Protein AF-A0A094JNT1-F1 (afdb_monomer)

pLDDT: mean 80.67, std 17.13, range [40.38, 95.56]

Secondary structure (DSSP, 8-state):
-HHHHHHHTT----TT-----TTGGGS-HHHHHHHHHHHHTTS---S---TTSPPPHHHHHHHHHHHHT------GGGEEEEEEEETTEEEEEESS---------------

Structure (mmCIF, N/CA/C/O backbone):
data_AF-A0A094JNT1-F1
#
_entry.id   AF-A0A094JNT1-F1
#
loop_
_atom_site.group_PDB
_atom_site.id
_atom_site.type_symbol
_atom_site.label_atom_id
_atom_site.label_alt_id
_atom_site.label_comp_id
_atom_site.label_asym_id
_atom_site.label_entity_id
_atom_site.label_seq_id
_atom_site.pdbx_PDB_ins_code
_atom_site.Cartn_x
_atom_site.Cartn_y
_atom_site.Cartn_z
_atom_site.occupancy
_atom_site.B_iso_or_equiv
_atom_site.auth_seq_id
_atom_site.auth_comp_id
_atom_site.auth_asym_id
_atom_site.auth_atom_id
_atom_site.pdbx_PDB_model_num
ATOM 1 N N . MET A 1 1 ? 3.615 -9.468 -5.978 1.00 89.56 1 MET A N 1
ATOM 2 C CA . MET A 1 1 ? 3.637 -9.312 -4.508 1.00 89.56 1 MET A CA 1
ATOM 3 C C . MET A 1 1 ? 2.483 -8.458 -3.980 1.00 89.56 1 MET A C 1
ATOM 5 O O . MET A 1 1 ? 1.714 -8.971 -3.184 1.00 89.56 1 MET A O 1
ATOM 9 N N . ALA A 1 2 ? 2.316 -7.205 -4.428 1.00 92.88 2 ALA A N 1
ATOM 10 C CA . ALA A 1 2 ? 1.352 -6.263 -3.835 1.00 92.88 2 ALA A CA 1
ATOM 11 C C . ALA A 1 2 ? -0.067 -6.822 -3.616 1.00 92.88 2 ALA A C 1
ATOM 13 O O . ALA A 1 2 ? -0.600 -6.722 -2.515 1.00 92.88 2 ALA A O 1
ATOM 14 N N . LYS A 1 3 ? -0.620 -7.497 -4.633 1.00 94.94 3 LYS A N 1
ATOM 15 C CA . LYS A 1 3 ? -1.922 -8.175 -4.565 1.00 94.94 3 LYS A CA 1
ATOM 16 C C . LYS A 1 3 ? -2.067 -9.101 -3.352 1.00 94.94 3 LYS A C 1
ATOM 18 O O . LYS A 1 3 ? -3.046 -8.998 -2.627 1.00 94.94 3 LYS A O 1
ATOM 23 N N . VAL A 1 4 ? -1.067 -9.950 -3.099 1.00 95.12 4 VAL A N 1
ATOM 24 C CA . VAL A 1 4 ? -1.101 -10.937 -2.006 1.00 95.12 4 VAL A CA 1
ATOM 25 C C . VAL A 1 4 ? -1.211 -10.245 -0.650 1.00 95.12 4 VAL A C 1
ATOM 27 O O . VAL A 1 4 ? -2.022 -10.647 0.174 1.00 95.12 4 VAL A O 1
ATOM 30 N N . VAL A 1 5 ? -0.435 -9.180 -0.426 1.00 94.50 5 VAL A N 1
ATOM 31 C CA . VAL A 1 5 ? -0.461 -8.436 0.844 1.00 94.50 5 VAL A CA 1
ATOM 32 C C . VAL A 1 5 ? -1.805 -7.727 1.028 1.00 94.50 5 VAL A C 1
ATOM 34 O O . VAL A 1 5 ? -2.411 -7.832 2.090 1.00 94.50 5 VAL A O 1
ATOM 37 N N . VAL A 1 6 ? -2.306 -7.048 -0.007 1.00 95.19 6 VAL A N 1
ATOM 38 C CA . VAL A 1 6 ? -3.592 -6.335 0.066 1.00 95.19 6 VAL A CA 1
ATOM 39 C C . VAL A 1 6 ? -4.750 -7.295 0.337 1.00 95.19 6 VAL A C 1
ATOM 41 O O . VAL A 1 6 ? -5.572 -7.028 1.211 1.00 95.19 6 VAL A O 1
ATOM 44 N N . GLU A 1 7 ? -4.804 -8.428 -0.364 1.00 94.81 7 GLU A N 1
ATOM 45 C CA . GLU A 1 7 ? -5.901 -9.390 -0.228 1.00 94.81 7 GLU A CA 1
ATOM 46 C C . GLU A 1 7 ? -5.847 -10.173 1.087 1.00 94.81 7 GLU A C 1
ATOM 48 O O . GLU A 1 7 ? -6.900 -10.411 1.686 1.00 94.81 7 GLU A O 1
ATOM 53 N N . ALA A 1 8 ? -4.649 -10.538 1.557 1.00 94.31 8 ALA A N 1
ATOM 54 C CA . ALA A 1 8 ? -4.471 -11.263 2.815 1.00 94.31 8 ALA A CA 1
ATOM 55 C C . ALA A 1 8 ? -4.887 -10.419 4.026 1.00 94.3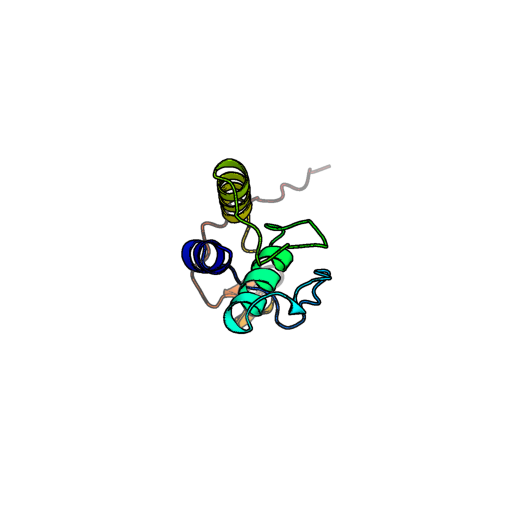1 8 ALA A C 1
ATOM 57 O O . ALA A 1 8 ? -5.574 -10.915 4.916 1.00 94.31 8 ALA A O 1
ATOM 58 N N . PHE A 1 9 ? -4.519 -9.136 4.036 1.00 92.12 9 PHE A N 1
ATOM 59 C CA . PHE A 1 9 ? -4.823 -8.218 5.137 1.00 92.12 9 PHE A CA 1
ATOM 60 C C . PHE A 1 9 ? -6.108 -7.410 4.926 1.00 92.12 9 PHE A C 1
ATOM 62 O O . PHE A 1 9 ? -6.449 -6.579 5.765 1.00 92.12 9 PHE A O 1
ATOM 69 N N . LYS A 1 10 ? -6.839 -7.666 3.827 1.00 91.94 10 LYS A N 1
ATOM 70 C CA . LYS A 1 10 ? -8.077 -6.959 3.452 1.00 91.94 10 LYS A CA 1
ATOM 71 C C . LYS A 1 10 ? -7.907 -5.437 3.513 1.00 91.94 10 LYS A C 1
ATOM 73 O O . LYS A 1 10 ? -8.756 -4.726 4.052 1.00 91.94 10 LYS A O 1
ATOM 78 N N . LEU A 1 11 ? -6.782 -4.954 2.985 1.00 91.25 11 LEU A N 1
ATOM 79 C CA . LEU A 1 11 ? -6.452 -3.532 2.984 1.00 91.25 11 LEU A CA 1
ATOM 80 C C . LEU A 1 11 ? -7.346 -2.785 1.994 1.00 91.25 11 LEU A C 1
ATOM 82 O O . LEU A 1 11 ? -7.650 -3.281 0.911 1.00 91.25 11 LEU A O 1
ATOM 86 N N . THR A 1 12 ? -7.730 -1.569 2.362 1.00 90.88 12 THR A N 1
ATOM 87 C CA . THR A 1 12 ? -8.572 -0.685 1.550 1.00 90.88 12 THR A CA 1
ATOM 88 C C . THR A 1 12 ? -7.900 0.672 1.413 1.00 90.88 12 THR A C 1
ATOM 90 O O . THR A 1 12 ? -7.198 1.101 2.329 1.00 90.88 12 THR A O 1
ATOM 93 N N . LYS A 1 13 ? -8.119 1.372 0.297 1.00 89.50 13 LYS A N 1
ATOM 94 C CA . LYS A 1 13 ? -7.679 2.763 0.121 1.00 89.50 13 LYS A CA 1
ATOM 95 C C . LYS A 1 13 ? -8.888 3.703 0.104 1.00 89.50 13 LYS A C 1
ATOM 97 O O . LYS A 1 13 ? -9.934 3.309 -0.412 1.00 89.50 13 LYS A O 1
ATOM 102 N N . PRO A 1 14 ? -8.768 4.940 0.609 1.00 84.44 14 PRO A N 1
ATOM 103 C CA . PRO A 1 14 ? -9.825 5.930 0.450 1.00 84.44 14 PRO A CA 1
ATOM 104 C C . PRO A 1 14 ? -10.013 6.280 -1.035 1.00 84.44 14 PRO A C 1
ATOM 106 O O . PRO A 1 14 ? -9.046 6.327 -1.801 1.00 84.44 14 PRO A O 1
ATOM 109 N N . ALA A 1 15 ? -11.255 6.549 -1.448 1.00 82.31 15 ALA A N 1
ATOM 110 C CA . ALA A 1 15 ? -11.587 6.840 -2.849 1.00 82.31 15 ALA A CA 1
ATOM 111 C C . ALA A 1 15 ? -10.740 7.992 -3.426 1.00 82.31 15 ALA A C 1
ATOM 113 O O . ALA A 1 15 ? -10.223 7.885 -4.536 1.00 82.31 15 ALA A O 1
ATOM 114 N N . ASN A 1 16 ? -10.487 9.020 -2.611 1.00 84.62 16 ASN A N 1
ATOM 115 C CA . ASN A 1 16 ? -9.730 10.219 -2.981 1.00 84.62 16 ASN A CA 1
ATOM 116 C C . ASN A 1 16 ? -8.208 10.081 -2.768 1.00 84.62 16 ASN A C 1
ATOM 118 O O . ASN A 1 16 ? -7.513 11.082 -2.608 1.00 84.62 16 ASN A O 1
ATOM 122 N N . HIS A 1 17 ? -7.676 8.854 -2.705 1.00 86.19 17 HIS A N 1
ATOM 123 C CA . HIS A 1 17 ? -6.236 8.638 -2.545 1.00 86.19 17 HIS A CA 1
ATOM 124 C C . HIS A 1 17 ? -5.466 9.062 -3.798 1.00 86.19 17 HIS A C 1
ATOM 126 O O . HIS A 1 17 ? -5.552 8.395 -4.835 1.00 86.19 17 HIS A O 1
ATOM 132 N N . THR A 1 18 ? -4.664 10.117 -3.664 1.00 89.88 18 THR A N 1
ATOM 133 C CA . THR A 1 18 ? -3.683 10.543 -4.667 1.00 89.88 18 THR A CA 1
ATOM 134 C C . THR A 1 18 ? -2.349 9.864 -4.397 1.00 89.88 18 THR A C 1
ATOM 136 O O . THR A 1 18 ? -1.776 10.010 -3.318 1.00 89.88 18 THR A O 1
ATOM 139 N N . THR A 1 19 ? -1.841 9.139 -5.391 1.00 91.12 19 THR A N 1
ATOM 140 C CA . THR A 1 19 ? -0.579 8.410 -5.261 1.00 91.12 19 THR A CA 1
ATOM 141 C C . THR A 1 19 ? 0.640 9.304 -5.470 1.00 91.12 19 THR A C 1
ATOM 143 O O . THR A 1 19 ? 0.637 10.178 -6.335 1.00 91.12 19 THR A O 1
ATOM 146 N N . LYS A 1 20 ? 1.698 9.060 -4.697 1.00 93.25 20 LYS A N 1
ATOM 147 C CA . LYS A 1 20 ? 3.032 9.660 -4.846 1.00 93.25 20 LYS A CA 1
ATOM 148 C C . LYS A 1 20 ? 4.010 8.736 -5.580 1.00 93.25 20 LYS A C 1
ATOM 150 O O . LYS A 1 20 ? 5.188 9.070 -5.694 1.00 93.25 20 LYS A O 1
ATOM 155 N N . ILE A 1 21 ? 3.538 7.575 -6.038 1.00 94.25 21 ILE A N 1
ATOM 156 C CA . ILE A 1 21 ? 4.353 6.588 -6.747 1.00 94.25 21 ILE A CA 1
ATOM 157 C C . ILE A 1 21 ? 4.647 7.115 -8.158 1.00 94.25 21 ILE A C 1
ATOM 159 O O . ILE A 1 21 ? 3.719 7.359 -8.929 1.00 94.25 21 ILE A O 1
ATOM 163 N N . THR A 1 22 ? 5.921 7.285 -8.506 1.00 95.25 22 THR A N 1
ATOM 164 C CA . THR A 1 22 ? 6.349 7.922 -9.765 1.00 95.25 22 THR A CA 1
ATOM 165 C C . THR A 1 22 ? 6.437 6.961 -10.946 1.00 95.25 22 THR A C 1
ATOM 167 O O . THR A 1 22 ? 6.417 7.406 -12.087 1.00 95.25 22 THR A O 1
ATOM 170 N N . ASP A 1 23 ? 6.520 5.655 -10.694 1.00 94.75 23 ASP A N 1
ATOM 171 C CA . ASP A 1 23 ? 6.731 4.609 -11.699 1.00 94.75 23 ASP A CA 1
ATOM 172 C C . ASP A 1 23 ? 5.554 3.621 -11.795 1.00 94.75 23 ASP A C 1
ATOM 174 O O . ASP A 1 23 ? 5.702 2.455 -12.180 1.00 94.75 23 ASP A O 1
ATOM 178 N N . LEU A 1 24 ? 4.356 4.088 -11.435 1.00 93.44 24 LEU A N 1
ATOM 179 C CA . LEU A 1 24 ? 3.133 3.286 -11.439 1.00 93.44 24 LEU A CA 1
ATOM 180 C C . LEU A 1 24 ? 2.735 2.824 -12.852 1.00 93.44 24 LEU A C 1
ATOM 182 O O . LEU A 1 24 ? 2.121 1.767 -13.020 1.00 93.44 24 LEU A O 1
ATOM 186 N N . ASP A 1 25 ? 3.102 3.587 -13.879 1.00 93.94 25 ASP A N 1
ATOM 187 C CA . ASP A 1 25 ? 2.899 3.255 -15.289 1.00 93.94 25 ASP A CA 1
ATOM 188 C C . ASP A 1 25 ? 3.633 1.965 -15.690 1.00 93.94 25 ASP A C 1
ATOM 190 O O . ASP A 1 25 ? 3.089 1.172 -16.466 1.00 93.94 25 ASP A O 1
ATOM 194 N N . LYS A 1 26 ? 4.799 1.695 -15.081 1.00 94.69 26 LYS A N 1
ATOM 195 C CA . LYS A 1 26 ? 5.602 0.484 -15.315 1.00 94.69 26 LYS A CA 1
ATOM 196 C C . LYS A 1 26 ? 4.944 -0.778 -14.754 1.00 94.69 26 LYS A C 1
ATOM 198 O O . LYS A 1 26 ? 5.353 -1.887 -15.115 1.00 94.69 26 LYS A O 1
ATOM 203 N N . ALA A 1 27 ? 3.960 -0.635 -13.866 1.00 93.94 27 ALA A N 1
ATOM 204 C CA . ALA A 1 27 ? 3.181 -1.746 -13.342 1.00 93.94 27 ALA A CA 1
ATOM 205 C C . ALA A 1 27 ? 2.099 -2.169 -14.344 1.00 93.94 27 ALA A C 1
ATOM 207 O O . ALA A 1 27 ? 1.471 -1.333 -14.999 1.00 93.94 27 ALA A O 1
ATOM 208 N N . GLY A 1 28 ? 1.828 -3.475 -14.414 1.00 93.69 28 GLY A N 1
ATOM 209 C CA . GLY A 1 28 ? 0.669 -3.980 -15.150 1.00 93.69 28 GLY A CA 1
ATOM 210 C C . GLY A 1 28 ? -0.630 -3.397 -14.588 1.00 93.69 28 GLY A C 1
ATOM 211 O O . GLY A 1 28 ? -0.734 -3.192 -13.379 1.00 93.69 28 GLY A O 1
ATOM 212 N N . SER A 1 29 ? -1.625 -3.150 -15.444 1.00 93.56 29 SER A N 1
ATOM 213 C CA . SER A 1 29 ? -2.867 -2.453 -15.067 1.00 93.56 29 SER A CA 1
ATOM 214 C C . SER A 1 29 ? -3.566 -3.071 -13.853 1.00 93.56 29 SER A C 1
ATOM 216 O O . SER A 1 29 ? -4.020 -2.345 -12.977 1.00 93.56 29 SER A O 1
ATOM 218 N N . TRP A 1 30 ? -3.557 -4.403 -13.748 1.00 93.19 30 TRP A N 1
ATOM 219 C CA . TRP A 1 30 ? -4.124 -5.140 -12.616 1.00 93.19 30 TRP A CA 1
ATOM 220 C C . TRP A 1 30 ? -3.417 -4.862 -11.282 1.00 93.19 30 TRP A C 1
ATOM 222 O O . TRP A 1 30 ? -4.021 -5.019 -10.231 1.00 93.19 30 TRP A O 1
ATOM 232 N N . ALA A 1 31 ? -2.132 -4.493 -11.294 1.00 94.12 31 ALA A N 1
ATOM 233 C CA . ALA A 1 31 ? -1.321 -4.312 -10.092 1.00 94.12 31 ALA A CA 1
ATOM 234 C C . ALA A 1 31 ? -1.419 -2.894 -9.518 1.00 94.12 31 ALA A C 1
ATOM 236 O O . ALA A 1 31 ? -1.155 -2.700 -8.331 1.00 94.12 31 ALA A O 1
ATOM 237 N N . ARG A 1 32 ? -1.777 -1.910 -10.350 1.00 94.06 32 ARG A N 1
ATOM 238 C CA . ARG A 1 32 ? -1.717 -0.481 -10.009 1.00 94.06 32 ARG A CA 1
ATOM 239 C C . ARG A 1 32 ? -2.560 -0.145 -8.785 1.00 94.06 32 ARG A C 1
ATOM 241 O O . ARG A 1 32 ? -2.072 0.509 -7.869 1.00 94.06 32 ARG A O 1
ATOM 248 N N . GLU A 1 33 ? -3.780 -0.667 -8.732 1.00 94.19 33 GLU A N 1
ATOM 249 C CA . GLU A 1 33 ? -4.695 -0.430 -7.614 1.00 94.19 33 GLU A CA 1
ATOM 250 C C . GLU A 1 33 ? -4.172 -1.021 -6.296 1.00 94.19 33 GLU A C 1
ATOM 252 O O . GLU A 1 33 ? -4.224 -0.378 -5.244 1.00 94.19 33 GLU A O 1
ATOM 257 N N . TYR A 1 34 ? -3.574 -2.213 -6.348 1.00 95.56 34 TYR A N 1
ATOM 258 C CA . TYR A 1 34 ? -2.964 -2.828 -5.171 1.00 95.56 34 TYR A CA 1
ATOM 259 C C . TYR A 1 34 ? -1.747 -2.036 -4.678 1.00 95.56 34 TYR A C 1
ATOM 261 O O . TYR A 1 34 ? -1.573 -1.876 -3.473 1.00 95.56 34 TYR A O 1
ATOM 269 N N . ILE A 1 35 ? -0.920 -1.508 -5.585 1.00 95.19 35 ILE A N 1
ATOM 270 C CA . ILE A 1 35 ? 0.245 -0.678 -5.232 1.00 95.19 35 ILE A CA 1
ATOM 271 C C . ILE A 1 35 ? -0.207 0.600 -4.523 1.00 95.19 35 ILE A C 1
ATOM 273 O O . ILE A 1 35 ? 0.298 0.919 -3.447 1.00 95.19 35 ILE A O 1
ATOM 277 N N . GLN A 1 36 ? -1.207 1.285 -5.076 1.00 94.56 36 GLN A N 1
ATOM 278 C CA . GLN A 1 36 ? -1.800 2.471 -4.457 1.00 94.56 36 GLN A CA 1
ATOM 279 C C . GLN A 1 36 ? -2.418 2.154 -3.093 1.00 94.56 36 GLN A C 1
ATOM 281 O O . GLN A 1 36 ? -2.318 2.950 -2.165 1.00 94.56 36 GLN A O 1
ATOM 286 N N . THR A 1 37 ? -3.027 0.977 -2.943 1.00 94.94 37 THR A N 1
ATOM 287 C CA . THR A 1 37 ? -3.579 0.538 -1.657 1.00 94.94 37 THR A CA 1
ATOM 288 C C . THR A 1 37 ? -2.482 0.318 -0.621 1.00 94.94 37 THR A C 1
ATOM 290 O O . THR A 1 37 ? -2.625 0.75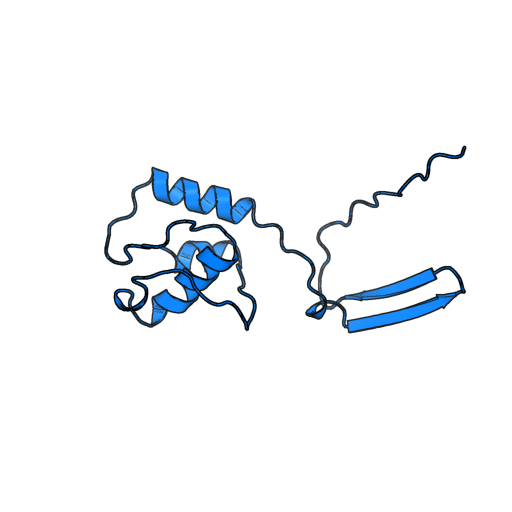9 0.518 1.00 94.94 37 THR A O 1
ATOM 293 N N . LEU A 1 38 ? -1.358 -0.298 -0.994 1.00 94.25 38 LEU A N 1
ATOM 294 C CA . LEU A 1 38 ? -0.213 -0.426 -0.090 1.00 94.25 38 LEU A CA 1
ATOM 295 C C . LEU A 1 38 ? 0.355 0.932 0.326 1.00 94.25 38 LEU A C 1
ATOM 297 O O . LEU A 1 38 ? 0.751 1.097 1.478 1.00 94.25 38 LEU A O 1
ATOM 301 N N . GLU A 1 39 ? 0.405 1.893 -0.592 1.00 94.50 39 GLU A N 1
ATOM 302 C CA . GLU A 1 39 ? 0.897 3.242 -0.312 1.00 94.50 39 GLU A CA 1
ATOM 303 C C . GLU A 1 39 ? -0.044 3.993 0.637 1.00 94.50 39 GLU A C 1
ATOM 305 O O . GLU A 1 39 ? 0.409 4.544 1.638 1.00 94.50 39 GLU A O 1
ATOM 310 N N . ALA A 1 40 ? -1.354 3.951 0.377 1.00 92.44 40 ALA A N 1
ATOM 311 C CA . ALA A 1 40 ? -2.372 4.584 1.215 1.00 92.44 40 ALA A CA 1
ATOM 312 C C . ALA A 1 40 ? -2.338 4.089 2.667 1.00 92.44 40 ALA A C 1
ATOM 314 O O . ALA A 1 40 ? -2.608 4.846 3.593 1.00 92.44 40 ALA A O 1
ATOM 315 N N . ASN A 1 41 ? -1.972 2.821 2.862 1.00 91.38 41 ASN A N 1
ATOM 316 C CA . ASN A 1 41 ? -1.855 2.196 4.176 1.00 91.38 41 ASN A CA 1
ATOM 317 C C . ASN A 1 41 ? -0.432 2.296 4.766 1.00 91.38 41 ASN A C 1
ATOM 319 O O . ASN A 1 41 ? -0.139 1.676 5.784 1.00 91.38 41 ASN A O 1
ATOM 323 N N . GLY A 1 42 ? 0.485 3.036 4.131 1.00 91.25 42 GLY A N 1
ATOM 324 C CA . GLY A 1 42 ? 1.857 3.231 4.613 1.00 91.25 42 GLY A CA 1
ATOM 325 C C . GLY A 1 42 ? 2.735 1.972 4.588 1.00 91.25 42 GLY A C 1
ATOM 326 O O . GLY A 1 42 ? 3.802 1.945 5.212 1.00 91.25 42 GLY A O 1
ATOM 327 N N . VAL A 1 43 ? 2.306 0.928 3.870 1.00 93.31 43 VAL A N 1
ATOM 328 C CA . VAL A 1 43 ? 3.035 -0.340 3.728 1.00 93.31 43 VAL A CA 1
ATOM 329 C C . VAL A 1 43 ? 4.237 -0.161 2.803 1.00 93.31 43 VAL A C 1
ATOM 331 O O . VAL A 1 43 ? 5.330 -0.648 3.109 1.00 93.31 43 VAL A O 1
ATOM 334 N N . THR A 1 44 ? 4.063 0.592 1.714 1.00 92.31 44 THR A N 1
ATOM 335 C CA . THR A 1 44 ? 5.173 1.137 0.921 1.00 92.31 44 THR A CA 1
ATOM 336 C C . THR A 1 44 ? 5.363 2.618 1.231 1.00 92.31 44 THR A C 1
ATOM 338 O O . THR A 1 44 ? 4.392 3.347 1.412 1.00 92.31 44 THR A O 1
ATOM 341 N N . LYS A 1 45 ? 6.622 3.052 1.319 1.00 86.94 45 LYS A N 1
ATOM 342 C CA . LYS A 1 45 ? 6.999 4.434 1.665 1.00 86.94 45 LYS A CA 1
ATOM 343 C C . LYS A 1 45 ? 7.851 5.116 0.597 1.00 86.94 45 LYS A C 1
ATOM 345 O O . LYS A 1 45 ? 8.048 6.324 0.666 1.00 86.94 45 LYS A O 1
ATOM 350 N N . ASN A 1 46 ? 8.363 4.349 -0.361 1.00 88.19 46 ASN A N 1
ATOM 351 C CA . ASN A 1 46 ? 9.211 4.874 -1.420 1.00 88.19 46 ASN A CA 1
ATOM 352 C C . ASN A 1 46 ? 8.346 5.452 -2.540 1.00 88.19 46 ASN A C 1
ATOM 354 O O . ASN A 1 46 ? 7.273 4.923 -2.830 1.00 88.19 46 ASN A O 1
ATOM 358 N N . THR A 1 47 ? 8.840 6.514 -3.173 1.00 90.25 47 THR A N 1
ATOM 359 C CA . THR A 1 47 ? 8.226 7.115 -4.363 1.00 90.25 47 THR A CA 1
ATOM 360 C C . THR A 1 47 ? 8.411 6.238 -5.596 1.00 90.25 47 THR A C 1
ATOM 362 O O . THR A 1 47 ? 7.505 6.150 -6.412 1.00 90.25 47 THR A O 1
ATOM 365 N N . GLU A 1 48 ? 9.539 5.539 -5.720 1.00 92.94 48 GLU A N 1
ATOM 366 C CA . GLU A 1 48 ? 9.708 4.501 -6.737 1.00 92.94 48 GLU A CA 1
ATOM 367 C C . GLU A 1 48 ? 9.347 3.133 -6.143 1.00 92.94 48 GLU A C 1
ATOM 369 O O . GLU A 1 48 ? 9.929 2.690 -5.147 1.00 92.94 48 GLU A O 1
ATOM 374 N N . PHE A 1 49 ? 8.350 2.472 -6.731 1.00 92.19 49 PHE A N 1
ATOM 375 C CA . PHE A 1 49 ? 7.870 1.160 -6.303 1.00 92.19 49 PHE A CA 1
ATOM 376 C C . PHE A 1 49 ? 8.637 0.009 -6.957 1.00 92.19 49 PHE A C 1
ATOM 378 O O . PHE A 1 49 ? 8.726 -1.078 -6.387 1.00 92.19 49 PHE A O 1
ATOM 385 N N . MET A 1 50 ? 9.181 0.235 -8.151 1.00 93.00 50 MET A N 1
ATOM 386 C CA . MET A 1 50 ? 9.928 -0.727 -8.956 1.00 93.00 50 MET A CA 1
ATOM 387 C C . MET A 1 50 ? 9.132 -2.022 -9.224 1.00 93.00 50 MET A C 1
ATOM 389 O O . MET A 1 50 ? 9.574 -3.119 -8.879 1.00 93.00 50 MET A O 1
ATOM 393 N N . PRO A 1 51 ? 7.959 -1.956 -9.886 1.00 91.19 51 PRO A N 1
ATOM 394 C CA . PRO A 1 51 ? 7.002 -3.069 -9.962 1.00 91.19 51 PRO A CA 1
ATOM 395 C C . PRO A 1 51 ? 7.516 -4.322 -10.686 1.00 91.19 51 PRO A C 1
ATOM 397 O O . PRO A 1 51 ? 6.933 -5.395 -10.532 1.00 91.19 51 PRO A O 1
ATOM 400 N N . LYS A 1 52 ? 8.577 -4.191 -11.492 1.00 92.19 52 LYS A N 1
ATOM 401 C CA . LYS A 1 52 ? 9.213 -5.292 -12.234 1.00 92.19 52 LYS A CA 1
ATOM 402 C C . LYS A 1 52 ? 10.409 -5.906 -11.503 1.00 92.19 52 LYS A C 1
ATOM 404 O O . LYS A 1 52 ? 10.925 -6.923 -11.957 1.00 92.19 52 LYS A O 1
ATOM 409 N N . GLN A 1 53 ? 10.877 -5.294 -10.415 1.00 92.69 53 GLN A N 1
ATOM 410 C CA . GLN A 1 53 ? 11.994 -5.832 -9.650 1.00 92.69 53 GLN A CA 1
ATOM 411 C C . GLN A 1 53 ? 11.557 -6.979 -8.741 1.00 92.69 53 GLN A C 1
ATOM 413 O O . GLN A 1 53 ? 10.450 -7.008 -8.198 1.00 92.69 53 GLN A O 1
ATOM 418 N N . SER A 1 54 ? 12.469 -7.934 -8.575 1.00 92.31 54 SER A N 1
ATOM 419 C CA . SER A 1 54 ? 12.284 -9.048 -7.655 1.00 92.31 54 SER A CA 1
ATOM 420 C C . SER A 1 54 ? 12.315 -8.552 -6.215 1.00 92.31 54 SER A C 1
ATOM 422 O O . SER A 1 54 ? 13.223 -7.832 -5.808 1.00 92.31 54 SER A O 1
ATOM 424 N N . VAL A 1 55 ? 11.334 -8.986 -5.427 1.00 91.62 55 VAL A N 1
ATOM 425 C CA . VAL A 1 55 ? 11.249 -8.672 -3.997 1.00 91.62 55 VAL A CA 1
ATOM 426 C C . VAL A 1 55 ? 12.003 -9.739 -3.209 1.00 91.62 55 VAL A C 1
ATOM 428 O O . VAL A 1 55 ? 11.727 -10.931 -3.350 1.00 91.62 55 VAL A O 1
ATOM 431 N N . THR A 1 56 ? 12.937 -9.330 -2.351 1.00 94.94 56 THR A N 1
ATOM 432 C CA . THR A 1 56 ? 13.650 -10.261 -1.465 1.00 94.94 56 THR A CA 1
ATOM 433 C C . THR A 1 56 ? 12.763 -10.718 -0.304 1.00 94.94 56 THR A C 1
ATOM 435 O O . THR A 1 56 ? 11.793 -10.055 0.070 1.00 94.94 56 THR A O 1
ATOM 438 N N . ARG A 1 57 ? 13.115 -11.840 0.339 1.00 94.25 57 ARG A N 1
ATOM 439 C CA . ARG A 1 57 ? 12.370 -12.357 1.506 1.00 94.25 57 ARG A CA 1
ATOM 440 C C . ARG A 1 57 ? 12.292 -11.334 2.648 1.00 94.25 57 ARG A C 1
ATOM 442 O O . AR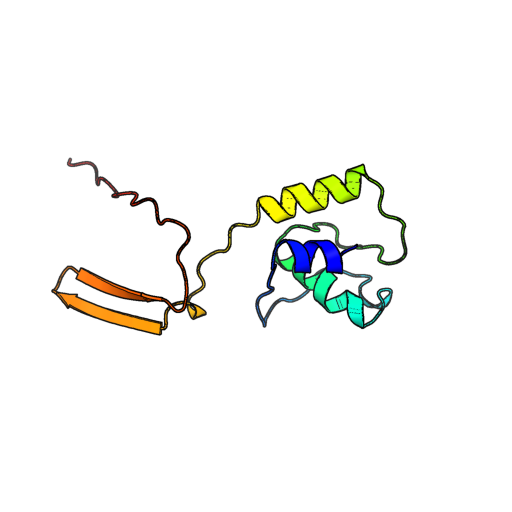G A 1 57 ? 11.241 -11.205 3.268 1.00 94.25 57 ARG A O 1
ATOM 449 N N . GLY A 1 58 ? 13.365 -10.575 2.885 1.00 94.44 58 GLY A N 1
ATOM 450 C CA . GLY A 1 58 ? 13.400 -9.531 3.917 1.00 94.44 58 GLY A CA 1
ATOM 451 C C . GLY A 1 58 ? 12.531 -8.317 3.581 1.00 94.44 58 GLY A C 1
ATOM 452 O O . GLY A 1 58 ? 11.817 -7.799 4.443 1.00 94.44 58 GLY A O 1
ATOM 453 N N . GLN A 1 59 ? 12.515 -7.896 2.313 1.00 92.81 59 GLN A N 1
ATOM 454 C CA . GLN A 1 59 ? 11.610 -6.838 1.854 1.00 92.81 59 GLN A CA 1
ATOM 455 C C . GLN A 1 59 ? 10.151 -7.276 1.984 1.00 92.81 59 GLN A C 1
ATOM 457 O O . GLN A 1 59 ? 9.328 -6.522 2.500 1.00 92.81 59 GLN A O 1
ATOM 462 N N . PHE A 1 60 ? 9.841 -8.516 1.595 1.00 94.19 60 PHE A N 1
ATOM 463 C CA . PHE A 1 60 ? 8.502 -9.063 1.763 1.00 94.19 60 PHE A CA 1
ATOM 464 C C . PHE A 1 60 ? 8.071 -9.098 3.232 1.00 94.19 60 PHE A C 1
ATOM 466 O O . PHE A 1 60 ? 7.009 -8.573 3.556 1.00 94.19 60 PHE A O 1
ATOM 473 N N . ALA A 1 61 ? 8.908 -9.632 4.126 1.00 94.94 61 ALA A N 1
ATOM 474 C CA . ALA A 1 61 ? 8.626 -9.645 5.562 1.00 94.94 61 ALA A CA 1
ATOM 475 C C . ALA A 1 61 ? 8.358 -8.231 6.106 1.00 94.94 61 ALA A C 1
ATOM 477 O O . ALA A 1 61 ? 7.422 -8.028 6.874 1.00 94.94 61 ALA A O 1
ATOM 478 N N . SER A 1 62 ? 9.110 -7.233 5.635 1.00 94.19 62 SER A N 1
ATOM 479 C CA . SER A 1 62 ? 8.893 -5.834 6.014 1.00 94.19 62 SER A CA 1
ATOM 480 C C . SER A 1 62 ? 7.521 -5.304 5.577 1.00 94.19 62 SER A C 1
ATOM 482 O O . SER A 1 62 ? 6.911 -4.524 6.304 1.00 94.19 62 SER A O 1
ATOM 484 N N . PHE A 1 63 ? 7.015 -5.713 4.407 1.00 94.38 63 PHE A N 1
ATOM 485 C CA . PHE A 1 63 ? 5.655 -5.366 3.978 1.00 94.38 63 PHE A CA 1
ATOM 486 C C . PHE A 1 63 ? 4.596 -6.045 4.842 1.00 94.38 63 PHE A C 1
ATOM 488 O O . PHE A 1 63 ? 3.623 -5.398 5.212 1.00 94.38 63 PHE A O 1
ATOM 495 N N . VAL A 1 64 ? 4.798 -7.318 5.190 1.00 94.38 64 VAL A N 1
ATOM 496 C CA . VAL A 1 64 ? 3.872 -8.076 6.043 1.00 94.38 64 VAL A CA 1
ATOM 497 C C . VAL A 1 64 ? 3.758 -7.438 7.426 1.00 94.38 64 VAL A C 1
ATOM 499 O O . VAL A 1 64 ? 2.650 -7.160 7.866 1.00 94.38 64 VAL A O 1
ATOM 502 N N . VAL A 1 65 ? 4.884 -7.130 8.076 1.00 94.50 65 VAL A N 1
ATOM 503 C CA . VAL A 1 65 ? 4.891 -6.480 9.399 1.00 94.50 65 VAL A CA 1
ATOM 504 C C . VAL A 1 65 ? 4.154 -5.142 9.353 1.00 94.50 65 VAL A C 1
ATOM 506 O O . VAL A 1 65 ? 3.275 -4.891 10.170 1.00 94.50 65 VAL A O 1
ATOM 509 N N . ARG A 1 66 ? 4.431 -4.309 8.342 1.00 94.38 66 ARG A N 1
ATOM 510 C CA . ARG A 1 66 ? 3.733 -3.022 8.193 1.00 94.38 66 ARG A CA 1
ATOM 511 C C . ARG A 1 66 ? 2.245 -3.193 7.929 1.00 94.38 66 ARG A C 1
ATOM 513 O O . ARG A 1 66 ? 1.469 -2.416 8.458 1.00 94.38 66 ARG A O 1
ATOM 520 N N . ALA A 1 67 ? 1.855 -4.189 7.135 1.00 92.94 67 ALA A N 1
ATOM 521 C CA . ALA A 1 67 ? 0.453 -4.488 6.866 1.00 92.94 67 ALA A CA 1
ATOM 522 C C . ALA A 1 67 ? -0.293 -4.952 8.129 1.00 92.94 67 ALA A C 1
ATOM 524 O O . ALA A 1 67 ? -1.451 -4.588 8.311 1.00 92.94 67 ALA A O 1
ATOM 525 N N . MET A 1 68 ? 0.368 -5.701 9.018 1.00 90.75 68 MET A N 1
ATOM 526 C CA . MET A 1 68 ? -0.189 -6.097 10.319 1.00 90.75 68 MET A CA 1
ATOM 527 C C . MET A 1 68 ? -0.400 -4.906 11.259 1.00 90.75 68 MET A C 1
ATOM 529 O O . MET A 1 68 ? -1.358 -4.902 12.030 1.00 90.75 68 MET A O 1
ATOM 533 N N . ASP A 1 69 ? 0.463 -3.893 11.172 1.00 90.19 69 ASP A N 1
ATOM 534 C CA . ASP A 1 69 ? 0.371 -2.668 11.973 1.00 90.19 69 ASP A CA 1
ATOM 535 C C . ASP A 1 69 ? -0.650 -1.651 11.434 1.00 90.19 69 ASP A C 1
ATOM 537 O O . ASP A 1 69 ? -0.901 -0.628 12.082 1.00 90.19 69 ASP A O 1
ATOM 541 N N . VAL A 1 70 ? -1.266 -1.908 10.273 1.00 86.94 70 VAL A N 1
ATOM 542 C CA . VAL A 1 70 ? -2.322 -1.046 9.728 1.00 86.94 70 VAL A CA 1
ATOM 543 C C . VAL A 1 70 ? -3.533 -1.106 10.651 1.00 86.94 70 VAL A C 1
ATOM 545 O O . VAL A 1 70 ? -4.316 -2.059 10.659 1.00 86.94 70 VAL A O 1
ATOM 548 N N . LYS A 1 71 ? -3.713 -0.043 11.433 1.00 73.50 71 LYS A N 1
ATOM 549 C CA . LYS A 1 71 ? -4.926 0.166 12.215 1.00 73.50 71 LYS A CA 1
ATOM 550 C C . LYS A 1 71 ? -6.013 0.633 11.265 1.00 73.50 71 LYS A C 1
ATOM 552 O O . LYS A 1 71 ? -5.885 1.679 10.638 1.00 73.50 71 LYS A O 1
ATOM 557 N N . LYS A 1 72 ? -7.083 -0.152 11.166 1.00 65.69 72 LYS A N 1
ATOM 558 C CA . LYS A 1 72 ? -8.285 0.254 10.445 1.00 65.69 72 LYS A CA 1
ATOM 559 C C . LYS A 1 72 ? -8.924 1.393 11.238 1.00 65.69 72 LYS A C 1
ATOM 561 O O . LYS A 1 72 ? -9.585 1.150 12.245 1.00 65.69 72 LYS A O 1
ATOM 566 N N . GLU A 1 73 ? -8.618 2.627 10.858 1.00 61.34 73 GLU A N 1
ATOM 567 C CA . GLU A 1 73 ? -9.267 3.783 11.460 1.00 61.34 73 GLU A CA 1
ATOM 568 C C . GLU A 1 73 ? -10.734 3.777 11.045 1.00 61.34 73 GLU A C 1
ATOM 570 O O . GLU A 1 73 ? -11.058 3.604 9.869 1.00 61.34 73 GLU A O 1
ATOM 575 N N . VAL A 1 74 ? -11.614 3.898 12.036 1.00 59.28 74 VAL A N 1
ATOM 576 C CA . VAL A 1 74 ? -13.055 3.977 11.810 1.00 59.28 74 VAL A CA 1
ATOM 577 C C . VAL A 1 74 ? -13.317 5.287 11.080 1.00 59.28 74 VAL A C 1
ATOM 579 O O . VAL A 1 74 ? -13.052 6.368 11.609 1.00 59.28 74 VAL A O 1
ATOM 582 N N . SER A 1 75 ? -13.784 5.184 9.842 1.00 59.62 75 SER A N 1
ATOM 583 C CA . SER A 1 75 ? -14.097 6.333 9.003 1.00 59.62 75 SER A CA 1
ATOM 584 C C . SER A 1 75 ? -15.494 6.846 9.340 1.00 59.62 75 SER A C 1
ATOM 586 O O . SER A 1 75 ? -16.366 6.084 9.751 1.00 59.62 75 SER A O 1
ATOM 588 N N . ALA A 1 76 ? -15.756 8.134 9.098 1.00 57.69 76 ALA A N 1
ATOM 589 C CA . ALA A 1 76 ? -17.107 8.690 9.199 1.00 57.69 76 ALA A CA 1
ATOM 590 C C . ALA A 1 76 ? -18.120 7.952 8.297 1.00 57.69 76 ALA A C 1
ATOM 592 O O . ALA A 1 76 ? -19.306 7.934 8.604 1.00 57.69 76 ALA A O 1
ATOM 593 N N . ALA A 1 77 ? -17.651 7.300 7.226 1.00 61.50 77 ALA A N 1
ATOM 594 C CA . ALA A 1 77 ? -18.475 6.462 6.352 1.00 61.50 77 ALA A CA 1
ATOM 595 C C . ALA A 1 77 ? -18.988 5.175 7.027 1.00 61.50 77 ALA A C 1
ATOM 597 O O . ALA A 1 77 ? -19.968 4.597 6.565 1.00 61.50 77 ALA A O 1
ATOM 598 N N . ASP A 1 78 ? -18.353 4.736 8.116 1.00 64.94 78 ASP A N 1
ATOM 599 C CA . ASP A 1 78 ? -18.793 3.566 8.877 1.00 64.94 78 ASP A CA 1
ATOM 600 C C . ASP A 1 78 ? -19.935 3.913 9.848 1.00 64.94 78 ASP A C 1
ATOM 602 O O . ASP A 1 78 ? -20.556 3.010 10.404 1.00 64.94 78 ASP A O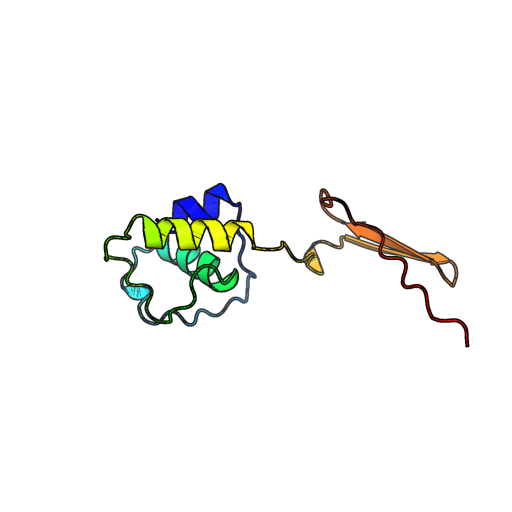 1
ATOM 606 N N . ILE A 1 79 ? -20.228 5.203 10.060 1.00 66.00 79 ILE A N 1
ATOM 607 C CA . ILE A 1 79 ? -21.293 5.678 10.950 1.00 66.00 79 ILE A CA 1
ATOM 608 C C . ILE A 1 79 ? -22.590 5.809 10.147 1.00 66.00 79 ILE A C 1
ATOM 610 O O . ILE A 1 79 ? -22.714 6.672 9.282 1.00 66.00 79 ILE A O 1
ATOM 614 N N . THR A 1 80 ? -23.580 4.971 10.447 1.00 71.69 80 THR A N 1
ATOM 615 C CA . THR A 1 80 ? -24.880 4.978 9.752 1.00 71.69 80 THR A CA 1
ATOM 616 C C . THR A 1 80 ? -25.860 5.962 10.358 1.00 71.69 80 THR A C 1
ATOM 618 O O . THR A 1 80 ? -26.683 6.534 9.648 1.00 71.69 80 THR A O 1
ATOM 621 N N . ALA A 1 81 ? -25.783 6.170 11.669 1.00 68.81 81 ALA A N 1
ATOM 622 C CA . ALA A 1 81 ? -26.633 7.118 12.362 1.00 68.81 81 ALA A CA 1
ATOM 623 C C . ALA A 1 81 ? -25.973 7.595 13.652 1.00 68.81 81 ALA A C 1
ATOM 625 O O . ALA A 1 81 ? -25.356 6.817 14.380 1.00 68.81 81 ALA A O 1
ATOM 626 N N . VAL A 1 82 ? -26.170 8.875 13.958 1.00 69.38 82 VAL A N 1
ATOM 627 C CA . VAL A 1 82 ? -25.912 9.442 15.282 1.00 69.38 82 VAL A CA 1
ATOM 628 C C . VAL A 1 82 ? -27.247 9.931 15.820 1.00 69.38 82 VAL A C 1
ATOM 630 O O . VAL A 1 82 ? -27.881 10.794 15.213 1.00 69.38 82 VAL A O 1
ATOM 633 N N . LYS A 1 83 ? -27.695 9.359 16.935 1.00 77.50 83 LYS A N 1
ATOM 634 C CA . LYS A 1 83 ? -28.926 9.755 17.623 1.00 77.50 83 LYS A CA 1
ATOM 635 C C . LYS A 1 83 ? -28.589 10.393 18.963 1.00 77.50 83 LYS A C 1
ATOM 637 O O . LYS A 1 83 ? -27.709 9.928 19.687 1.00 77.50 83 LYS A O 1
ATOM 642 N N . LEU A 1 84 ? -29.313 11.456 19.296 1.00 62.50 84 LEU A N 1
ATOM 643 C CA . LEU A 1 84 ? -29.289 12.044 20.629 1.00 62.50 84 LEU A CA 1
ATOM 644 C C . LEU A 1 84 ? -30.260 11.249 21.509 1.00 62.50 84 LEU A C 1
ATOM 646 O O . LEU A 1 84 ? -31.443 11.179 21.181 1.00 62.50 84 LEU A O 1
ATOM 650 N N . VAL A 1 85 ? -29.766 10.628 22.582 1.00 75.50 85 VAL A N 1
ATOM 651 C CA . VAL A 1 85 ? -30.608 9.863 23.521 1.00 75.50 85 VAL A CA 1
ATOM 652 C C . VAL A 1 85 ? -31.004 10.732 24.715 1.00 75.50 85 VAL A C 1
ATOM 654 O O . VAL A 1 85 ? -32.139 10.658 25.170 1.00 75.50 85 VAL A O 1
ATOM 657 N N . ASP A 1 86 ? -30.093 11.585 25.195 1.00 76.31 86 ASP A N 1
ATOM 658 C CA . ASP A 1 86 ? -30.335 12.560 26.268 1.00 76.31 86 ASP A CA 1
ATOM 659 C C . ASP A 1 86 ? -29.329 13.730 26.168 1.00 76.31 86 ASP A C 1
ATOM 661 O O . ASP A 1 86 ? -28.395 13.695 25.364 1.00 76.31 86 ASP A O 1
ATOM 665 N N . GLN A 1 87 ? -29.446 14.750 27.026 1.00 70.69 87 GLN A N 1
ATOM 666 C CA . GLN A 1 87 ? -28.581 15.942 27.066 1.00 70.69 87 GLN A CA 1
ATOM 667 C C . GLN A 1 87 ? -27.080 15.637 27.231 1.00 70.69 87 GLN A C 1
ATOM 669 O O . GLN A 1 87 ? -26.242 16.508 26.995 1.00 70.69 87 GLN A O 1
ATOM 674 N N . LYS A 1 88 ? -26.719 14.421 27.660 1.00 78.44 88 LYS A N 1
ATOM 675 C CA . LYS A 1 88 ? -25.325 13.985 27.854 1.00 78.44 88 LYS A CA 1
ATOM 676 C C . LYS A 1 88 ? -24.978 12.669 27.155 1.00 78.44 88 LYS A C 1
ATOM 678 O O . LYS A 1 88 ? -23.856 12.190 27.324 1.00 78.44 88 LYS A O 1
ATOM 683 N N . THR A 1 89 ? -25.895 12.072 26.395 1.00 60.38 89 THR A N 1
ATOM 684 C CA . THR A 1 89 ? -25.687 10.755 25.776 1.00 60.38 89 THR A CA 1
ATOM 685 C C . THR A 1 89 ? -26.012 10.768 24.289 1.00 60.38 89 THR A C 1
ATOM 687 O O . THR A 1 89 ? -27.104 11.126 23.850 1.00 60.38 89 THR A O 1
ATOM 690 N N . LEU A 1 90 ? -25.019 10.330 23.518 1.00 76.62 90 LEU A N 1
ATOM 691 C CA . LEU A 1 90 ? -25.092 10.129 22.079 1.00 76.62 90 LEU A CA 1
ATOM 692 C C . LEU A 1 90 ? -25.004 8.628 21.798 1.00 76.62 90 LEU A C 1
ATOM 694 O O . LEU A 1 90 ? -24.124 7.952 22.335 1.00 76.62 90 LEU A O 1
ATOM 698 N N . GLU A 1 91 ? -25.892 8.123 20.952 1.00 73.94 91 GLU A N 1
ATOM 699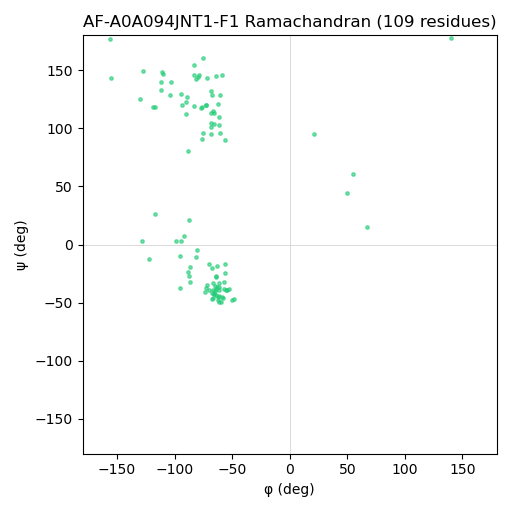 C CA . GLU A 1 91 ? -25.847 6.763 20.424 1.00 73.94 91 GLU A CA 1
ATOM 700 C C . GLU A 1 91 ? -25.343 6.808 18.981 1.00 73.94 91 GLU A C 1
ATOM 702 O O . GLU A 1 91 ? -25.839 7.582 18.160 1.00 73.94 91 GLU A O 1
ATOM 707 N N . VAL A 1 92 ? -24.330 5.997 18.679 1.00 73.75 92 VAL A N 1
ATOM 708 C CA . VAL A 1 92 ? -23.714 5.925 17.351 1.00 73.75 92 VAL A CA 1
ATOM 709 C C . VAL A 1 92 ? -23.890 4.511 16.826 1.00 73.75 92 VAL A C 1
ATOM 711 O O . VAL A 1 92 ? -23.405 3.552 17.428 1.00 73.75 92 VAL A O 1
ATOM 714 N N . THR A 1 93 ? -24.598 4.383 15.710 1.00 70.69 93 THR A N 1
ATOM 715 C CA . THR A 1 93 ? -24.784 3.118 15.004 1.00 70.69 93 THR A CA 1
ATOM 716 C C . THR A 1 93 ? -23.727 3.009 13.910 1.00 70.69 93 THR A C 1
ATOM 718 O O . THR A 1 93 ? -23.548 3.941 13.126 1.00 70.69 93 THR A O 1
ATOM 721 N N . PHE A 1 94 ? -23.017 1.881 13.869 1.00 71.31 94 PHE A N 1
ATOM 722 C CA . PHE A 1 94 ? -21.973 1.603 12.881 1.00 71.31 94 PHE A CA 1
ATOM 723 C C . PHE A 1 94 ? -22.410 0.495 11.920 1.00 71.31 94 PHE A C 1
ATOM 725 O O . PHE A 1 94 ? -23.131 -0.422 12.314 1.00 71.31 94 PHE A O 1
ATOM 732 N N . ASN A 1 95 ? -21.944 0.551 10.673 1.00 61.34 95 ASN A N 1
ATOM 733 C CA . ASN A 1 95 ? -22.122 -0.520 9.697 1.00 61.34 95 ASN A CA 1
ATOM 734 C C . ASN A 1 95 ? -20.971 -1.539 9.795 1.00 61.34 95 ASN A C 1
ATOM 736 O O . ASN A 1 95 ? -20.017 -1.478 9.022 1.00 61.34 95 ASN A O 1
ATOM 740 N N . GLY A 1 96 ? -21.030 -2.460 10.763 1.00 64.44 96 GLY A N 1
ATOM 741 C CA . GLY A 1 96 ? -20.093 -3.591 10.855 1.00 64.44 96 GLY A CA 1
ATOM 742 C C . GLY A 1 96 ? -19.619 -3.948 12.268 1.00 64.44 96 GLY A C 1
ATOM 743 O O . GLY A 1 96 ? -19.979 -3.301 13.251 1.00 64.44 96 GLY A O 1
ATOM 744 N N . GLU A 1 97 ? -18.798 -5.001 12.369 1.00 55.19 97 GLU A N 1
ATOM 745 C CA . GLU A 1 97 ? -18.185 -5.437 13.631 1.00 55.19 97 GLU A CA 1
ATOM 746 C C . GLU A 1 97 ? -17.073 -4.482 14.081 1.00 55.19 97 GLU A C 1
ATOM 748 O O . GLU A 1 97 ? -16.044 -4.317 13.418 1.00 55.19 97 GLU A O 1
ATOM 753 N N . LEU A 1 98 ? -17.242 -3.901 15.268 1.00 56.03 98 LEU A N 1
ATOM 754 C CA . LEU A 1 98 ? -16.169 -3.204 15.963 1.00 56.03 98 LEU A CA 1
ATOM 755 C C . LEU A 1 98 ? -15.232 -4.241 16.595 1.00 56.03 98 LEU A C 1
ATOM 757 O O . LEU A 1 98 ? -15.629 -4.971 17.504 1.00 56.03 98 LEU A O 1
ATOM 761 N N . LYS A 1 99 ? -13.962 -4.275 16.172 1.00 53.00 99 LYS A N 1
ATOM 762 C CA . LYS A 1 99 ? -12.923 -4.983 16.932 1.00 53.00 99 LYS A CA 1
ATOM 763 C C . LYS A 1 99 ? -12.695 -4.231 18.243 1.00 53.00 99 LYS A C 1
ATOM 765 O O . LYS A 1 99 ? -12.133 -3.143 18.234 1.00 53.00 99 LYS A O 1
ATOM 770 N N . GLU A 1 100 ? -13.219 -4.806 19.323 1.00 45.84 100 GLU A N 1
ATOM 771 C CA . 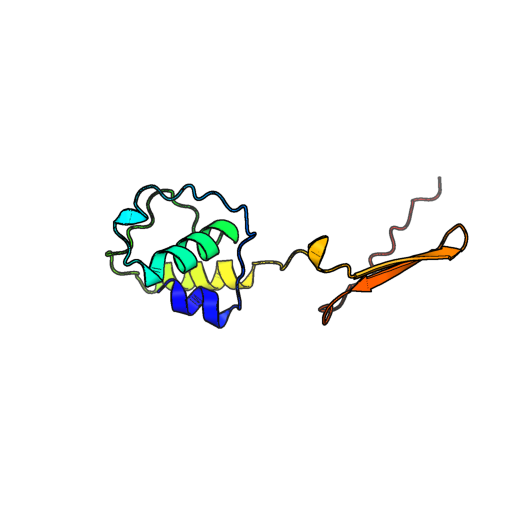GLU A 1 100 ? -13.090 -4.426 20.736 1.00 45.84 100 GLU A CA 1
ATOM 772 C C . GLU A 1 100 ? -12.674 -2.963 21.006 1.00 45.84 100 GLU A C 1
ATOM 774 O O . GLU A 1 100 ? -11.496 -2.607 21.086 1.00 45.84 100 GLU A O 1
ATOM 779 N N . VAL A 1 101 ? -13.662 -2.093 21.231 1.00 47.28 101 VAL A N 1
ATOM 780 C CA . VAL A 1 101 ? -13.406 -0.735 21.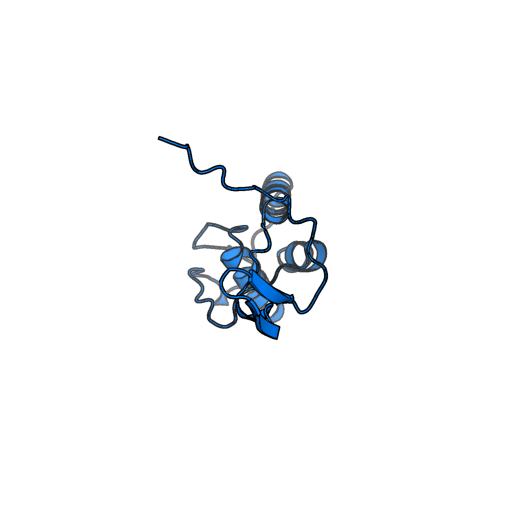723 1.00 47.28 101 VAL A CA 1
ATOM 781 C C . VAL A 1 101 ? -13.066 -0.820 23.210 1.00 47.28 101 VAL A C 1
ATOM 783 O O . VAL A 1 101 ? -13.945 -0.844 24.074 1.00 47.28 101 VAL A O 1
ATOM 786 N N . LYS A 1 102 ? -11.771 -0.845 23.538 1.00 45.69 102 LYS A N 1
ATOM 787 C CA . LYS A 1 102 ? -11.297 -0.712 24.921 1.00 45.69 102 LYS A CA 1
ATOM 788 C C . LYS A 1 102 ? -11.749 0.657 25.445 1.00 45.69 102 LYS A C 1
ATOM 790 O O . LYS A 1 102 ? -11.174 1.681 25.077 1.00 45.69 102 LYS A O 1
ATOM 795 N N . LYS A 1 103 ? -12.803 0.696 26.273 1.00 41.38 103 LYS A N 1
ATOM 796 C CA . LYS A 1 103 ? -13.348 1.926 26.883 1.00 41.38 103 LYS A CA 1
ATOM 797 C C . LYS A 1 103 ? -12.253 2.660 27.673 1.00 41.38 103 LYS A C 1
ATOM 799 O O . LYS A 1 103 ? -12.092 2.448 28.874 1.00 41.38 103 LYS A O 1
ATOM 804 N N . ARG A 1 104 ? -11.511 3.572 27.037 1.00 43.31 104 ARG A N 1
ATOM 805 C CA . ARG A 1 104 ? -10.681 4.560 27.739 1.00 43.31 104 ARG A CA 1
ATOM 806 C C . ARG A 1 104 ? -11.621 5.625 28.284 1.00 43.31 104 ARG A C 1
ATOM 808 O O . ARG A 1 104 ? -11.942 6.596 27.609 1.00 43.31 104 ARG A O 1
ATOM 815 N N . ARG A 1 105 ? -12.095 5.428 29.517 1.00 46.34 105 ARG A N 1
ATOM 816 C CA . ARG A 1 105 ? -12.753 6.505 30.263 1.00 46.34 105 ARG A CA 1
ATOM 817 C C . ARG A 1 105 ? -11.709 7.607 30.446 1.00 46.34 105 ARG A C 1
ATOM 819 O O . ARG A 1 105 ? -10.746 7.406 31.184 1.00 46.34 105 ARG A O 1
ATOM 826 N N . LEU A 1 106 ? -11.871 8.741 29.761 1.00 43.69 106 LEU A N 1
ATOM 827 C CA . LEU A 1 106 ? -11.131 9.959 30.083 1.00 43.69 106 LEU A CA 1
ATOM 828 C C . LEU A 1 106 ? -11.511 10.337 31.522 1.00 43.69 106 LEU A C 1
ATOM 830 O O . LEU A 1 106 ? -12.555 10.939 31.768 1.00 43.69 106 LEU A O 1
ATOM 834 N N . ARG A 1 107 ? -10.696 9.931 32.499 1.00 40.38 107 ARG A N 1
ATOM 835 C CA . ARG A 1 107 ? -10.748 10.515 33.836 1.00 40.38 107 ARG A CA 1
ATOM 836 C C . ARG A 1 107 ? -10.238 11.942 33.688 1.00 40.38 107 ARG A C 1
ATOM 838 O O . ARG A 1 107 ? -9.036 12.153 33.574 1.00 40.38 107 ARG A O 1
ATOM 845 N N . HIS A 1 108 ? -11.156 12.903 33.650 1.00 42.06 108 HIS A N 1
ATOM 846 C CA . HIS A 1 108 ? -10.784 14.287 33.901 1.00 42.06 108 HIS A CA 1
ATOM 847 C C . HIS A 1 108 ? -10.200 14.361 35.320 1.00 42.06 108 HIS A C 1
ATOM 849 O O . HIS A 1 108 ? -10.831 13.843 36.251 1.00 42.06 108 HIS A O 1
ATOM 855 N N . PRO A 1 109 ? -9.007 14.945 35.507 1.00 43.41 109 PRO A N 1
ATOM 856 C CA . PRO A 1 109 ? -8.506 15.225 36.840 1.00 43.41 109 PRO A CA 1
ATOM 857 C C . PRO A 1 109 ? -9.476 16.204 37.508 1.00 43.41 109 PRO A C 1
ATOM 859 O O . PRO A 1 109 ? -9.724 17.291 36.987 1.00 43.41 109 PRO A O 1
ATOM 862 N N . ARG A 1 110 ? -10.061 15.800 38.642 1.00 51.28 110 ARG A N 1
ATOM 863 C CA . ARG A 1 110 ? -10.704 16.751 39.552 1.00 51.28 110 ARG A CA 1
ATOM 864 C C . ARG A 1 110 ? -9.588 17.643 40.094 1.00 51.28 110 ARG A C 1
ATOM 866 O O . ARG A 1 110 ? -8.690 17.128 40.757 1.00 51.28 110 ARG A O 1
ATOM 873 N N . ARG A 1 111 ? -9.612 18.923 39.728 1.00 53.34 111 ARG A N 1
ATOM 874 C CA . ARG A 1 111 ? -9.038 19.967 40.577 1.00 53.34 111 ARG A CA 1
ATOM 875 C C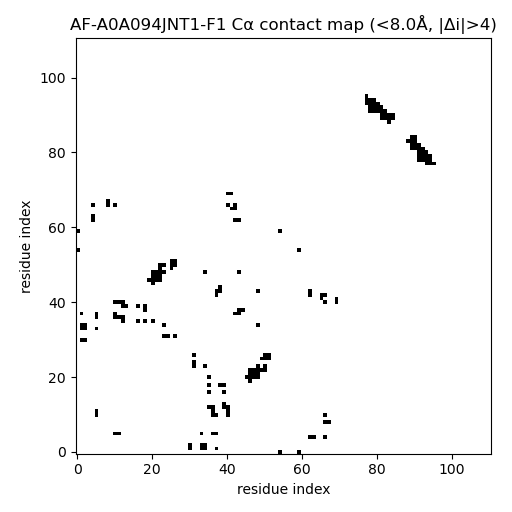 . ARG A 1 111 ? -9.995 2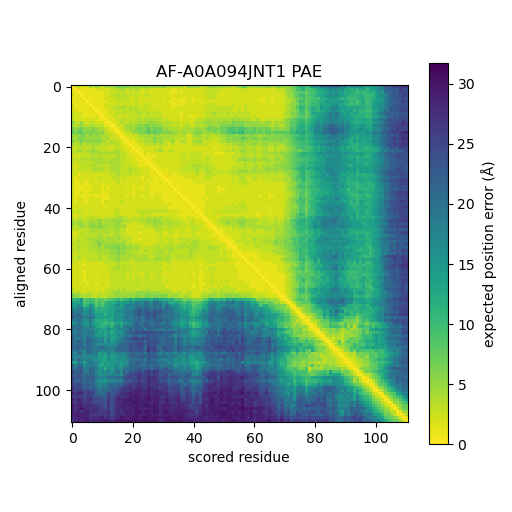0.223 41.729 1.00 53.34 111 ARG A C 1
ATOM 877 O O . ARG A 1 111 ? -11.218 20.106 41.482 1.00 53.34 111 ARG A O 1
#

Nearest PDB structures (foldseek):
  3pyw-assembly1_A  TM=8.233E-01  e=5.644E-01  Bacillus anthracis

Mean predicted aligned error: 11.08 Å

Solvent-accessible surface area (backbone atoms only — not comparable to full-atom values): 7218 Å² total; per-residue (Å²): 112,51,57,60,57,34,64,75,68,68,61,73,54,65,92,86,68,79,75,71,53,76,45,52,83,74,30,57,79,86,48,40,64,32,48,46,27,34,42,69,56,61,39,45,84,62,42,68,72,56,70,84,59,87,78,48,74,69,59,49,50,53,36,52,55,37,52,70,65,51,73,84,71,86,50,77,87,40,51,76,44,79,45,81,77,52,101,88,40,76,46,76,43,60,75,70,87,77,81,74,81,77,82,76,75,81,75,72,80,82,126

Sequence (111 aa):
MAKVVVEAFKLTKPANHTTKITDLDKAGSWAREYIQTLEANGVTKNTEFMPKQSVTRGQFASFVVRAMDVKKEVSAADITAVKLVDQKTLEVTFNGELKEVKKRRLRHPRR

Radius of gyration: 19.12 Å; Cα contacts (8 Å, |Δi|>4): 101; chains: 1; bounding box: 44×32×56 Å

Foldseek 3Di:
DLVVLCVVLVFDADPPQDALAPCLVVADPVCSRSVSSCVRQVLDDDSHPPRVDDADPVNVVSSNVSSVVRDPPDDPVQWPDWDDPDPPDIDTDGNDDDPDDPPPDPPDDDD